Protein AF-A0A971XFQ6-F1 (afdb_monomer_lite)

Foldseek 3Di:
DDPVQCQAPPFDAQKKFWKAWPPPRDIKIKGWHDWDWDWDDDPPPDDTAIKIKTWIAIPVPGIWIKMKDDDRPDRPWIWIDIVHTDTPDDDPQWPDKDWDQWDDFPHDIAGGWIWTQGDPPFRKIFITHGNFYTQWIGGPVDSTIIGTPDIDGDD

pLDDT: mean 91.16, std 9.48, range [55.03, 98.56]

Structure (mmCIF, N/CA/C/O backbone):
data_AF-A0A971XFQ6-F1
#
_entry.id   AF-A0A971XFQ6-F1
#
loop_
_atom_site.grou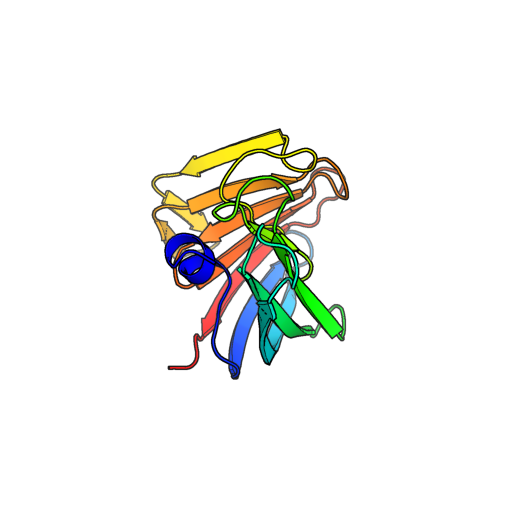p_PDB
_atom_site.id
_atom_site.type_symbol
_atom_site.label_atom_id
_atom_site.label_alt_id
_atom_site.label_comp_id
_atom_site.label_asym_id
_atom_site.label_entity_id
_atom_site.label_seq_id
_atom_site.pdbx_PDB_ins_code
_atom_site.Cartn_x
_atom_site.Cartn_y
_atom_site.Cartn_z
_atom_site.occupancy
_atom_site.B_iso_or_equiv
_atom_site.auth_seq_id
_atom_site.auth_comp_id
_atom_site.auth_asym_id
_atom_site.auth_atom_id
_atom_site.pdbx_PDB_model_num
ATOM 1 N N . MET A 1 1 ? 12.006 -5.969 -12.809 1.00 89.31 1 MET A N 1
ATOM 2 C CA . MET A 1 1 ? 11.646 -5.592 -11.429 1.00 89.31 1 MET A CA 1
ATOM 3 C C . MET A 1 1 ? 11.992 -6.728 -10.467 1.00 89.31 1 MET A C 1
ATOM 5 O O . MET A 1 1 ? 11.522 -7.846 -10.672 1.00 89.31 1 MET A O 1
ATOM 9 N N . PRO A 1 2 ? 12.851 -6.486 -9.456 1.00 90.25 2 PRO A N 1
ATOM 10 C CA . PRO A 1 2 ? 13.293 -7.514 -8.510 1.00 90.25 2 PRO A CA 1
ATOM 11 C C . PRO A 1 2 ? 12.141 -8.154 -7.728 1.00 90.25 2 PRO A C 1
ATOM 13 O O . PRO A 1 2 ? 11.150 -7.491 -7.420 1.00 90.25 2 PRO A O 1
ATOM 16 N N . LYS A 1 3 ? 12.299 -9.431 -7.349 1.00 92.06 3 LYS A N 1
ATOM 17 C CA . LYS A 1 3 ? 11.310 -10.151 -6.530 1.00 92.06 3 LYS A CA 1
ATOM 18 C C . LYS A 1 3 ? 11.051 -9.452 -5.195 1.00 92.06 3 LYS A C 1
ATOM 20 O O . LYS A 1 3 ? 9.902 -9.324 -4.804 1.00 92.06 3 LYS A O 1
ATOM 25 N N . GLU A 1 4 ? 12.101 -8.957 -4.543 1.00 92.00 4 GLU A N 1
ATOM 26 C CA . GLU A 1 4 ? 11.974 -8.240 -3.272 1.00 92.00 4 GLU A CA 1
ATOM 27 C C . GLU A 1 4 ? 11.022 -7.044 -3.377 1.00 92.00 4 GLU A C 1
ATOM 29 O O . GLU A 1 4 ? 10.197 -6.869 -2.495 1.00 92.00 4 GLU A O 1
ATOM 34 N N . PHE A 1 5 ? 11.061 -6.290 -4.481 1.00 93.75 5 PHE A N 1
ATOM 35 C CA . PHE A 1 5 ? 10.112 -5.205 -4.736 1.00 93.75 5 PHE A CA 1
ATOM 36 C C . PHE A 1 5 ? 8.687 -5.732 -4.948 1.00 93.75 5 PHE A C 1
ATOM 38 O O . PHE A 1 5 ? 7.737 -5.245 -4.336 1.00 93.75 5 PHE A O 1
ATOM 45 N N . LYS A 1 6 ? 8.540 -6.745 -5.816 1.00 94.88 6 LYS A N 1
ATOM 46 C CA . LYS A 1 6 ? 7.245 -7.364 -6.147 1.00 94.88 6 LYS A CA 1
ATOM 47 C C . LYS A 1 6 ? 6.543 -7.902 -4.907 1.00 94.88 6 LYS A C 1
ATOM 49 O O . LYS A 1 6 ? 5.345 -7.698 -4.765 1.00 94.88 6 LYS A O 1
ATOM 54 N N . ASP A 1 7 ? 7.292 -8.499 -3.985 1.00 96.38 7 ASP A N 1
ATOM 55 C CA . ASP A 1 7 ? 6.753 -9.072 -2.756 1.00 96.38 7 ASP A CA 1
ATOM 56 C C . ASP A 1 7 ? 6.028 -8.031 -1.866 1.00 96.38 7 ASP A C 1
ATOM 58 O O . ASP A 1 7 ? 5.29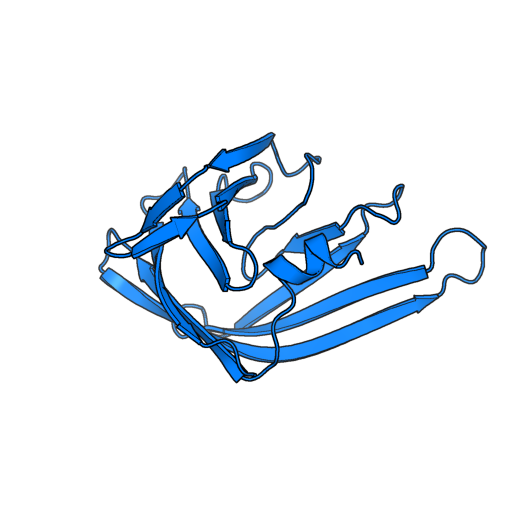1 -8.437 -0.971 1.00 96.38 7 ASP A O 1
ATOM 62 N N . TYR A 1 8 ? 6.193 -6.718 -2.086 1.00 97.00 8 TYR A N 1
ATOM 63 C CA . TYR A 1 8 ? 5.467 -5.665 -1.357 1.00 97.00 8 TYR A CA 1
ATOM 64 C C . TYR A 1 8 ? 4.290 -5.041 -2.115 1.00 97.00 8 TYR A C 1
ATOM 66 O O . TYR A 1 8 ? 3.406 -4.490 -1.464 1.00 97.00 8 TYR A O 1
ATOM 74 N N . VAL A 1 9 ? 4.269 -5.073 -3.452 1.00 96.56 9 VAL A N 1
ATOM 75 C CA . VAL A 1 9 ? 3.306 -4.280 -4.252 1.00 96.56 9 VAL A CA 1
ATOM 76 C C . VAL A 1 9 ? 2.583 -5.069 -5.343 1.00 96.56 9 VAL A C 1
ATOM 78 O O . VAL A 1 9 ? 1.535 -4.645 -5.830 1.00 96.56 9 VAL A O 1
ATOM 81 N N . ASP A 1 10 ? 3.126 -6.213 -5.753 1.00 96.44 10 ASP A N 1
ATOM 82 C CA . ASP A 1 10 ? 2.598 -7.013 -6.849 1.00 96.44 10 ASP A CA 1
ATOM 83 C C . ASP A 1 10 ? 1.673 -8.113 -6.319 1.00 96.44 10 ASP A C 1
ATOM 85 O O . ASP A 1 10 ? 2.114 -9.194 -5.930 1.00 96.44 10 ASP A O 1
ATOM 89 N N . PHE A 1 11 ? 0.375 -7.817 -6.309 1.00 96.56 11 PHE A N 1
ATOM 90 C CA . PHE A 1 11 ? -0.666 -8.712 -5.814 1.00 96.56 11 PHE A CA 1
ATOM 91 C C . PHE A 1 11 ? -1.558 -9.217 -6.951 1.00 96.56 11 PHE A C 1
ATOM 93 O O . PHE A 1 11 ? -1.781 -8.495 -7.928 1.00 96.56 11 PHE A O 1
ATOM 100 N N . PRO A 1 12 ? -2.101 -10.436 -6.836 1.00 97.12 12 PRO A N 1
ATOM 101 C CA . PRO A 1 12 ? -3.030 -10.999 -7.809 1.00 97.12 12 PRO A CA 1
ATOM 102 C C . PRO A 1 12 ? -4.391 -10.291 -7.785 1.00 97.12 12 PRO A C 1
ATOM 104 O O . PRO A 1 12 ? -4.883 -9.867 -6.735 1.00 97.12 12 PRO A O 1
ATOM 107 N N . VAL A 1 13 ? -5.019 -10.194 -8.962 1.00 98.19 13 VAL A N 1
ATOM 108 C CA . VAL A 1 13 ? -6.396 -9.692 -9.115 1.00 98.19 13 VAL A CA 1
ATOM 109 C C . VAL A 1 13 ? -7.340 -10.514 -8.244 1.00 98.19 13 VAL A C 1
ATOM 111 O O . VAL A 1 13 ? -7.180 -11.726 -8.146 1.00 98.19 13 VAL A O 1
ATOM 114 N N . GLY A 1 14 ? -8.311 -9.857 -7.612 1.00 98.31 14 GLY A N 1
ATOM 115 C CA . GLY A 1 14 ? -9.199 -10.460 -6.619 1.00 98.31 14 GLY A CA 1
ATOM 116 C C . GLY A 1 14 ? -8.768 -10.211 -5.172 1.00 98.31 14 GLY A C 1
ATOM 117 O O . GLY A 1 14 ? -9.576 -10.401 -4.267 1.00 98.31 14 GLY A O 1
ATOM 118 N N . SER A 1 15 ? -7.533 -9.749 -4.950 1.00 98.56 15 SER A N 1
ATOM 119 C CA . SER A 1 15 ? -7.066 -9.344 -3.619 1.00 98.56 15 SER A CA 1
ATOM 120 C C . SER A 1 15 ? -7.775 -8.073 -3.143 1.00 98.56 15 SER A C 1
ATOM 122 O O . SER A 1 15 ? -8.126 -7.205 -3.952 1.00 98.56 15 SER A O 1
ATOM 124 N N . TYR A 1 16 ? -7.964 -7.943 -1.831 1.00 98.44 16 TYR A N 1
ATOM 125 C CA . TYR A 1 16 ? -8.563 -6.757 -1.229 1.00 98.44 16 TYR A CA 1
ATOM 126 C C . TYR A 1 16 ? -7.969 -6.402 0.132 1.00 98.44 16 TYR A C 1
ATOM 128 O O . TYR A 1 16 ? -7.438 -7.250 0.849 1.00 98.44 16 TYR A O 1
ATOM 136 N N . TRP A 1 17 ? -8.146 -5.137 0.504 1.00 98.38 17 TRP A N 1
ATOM 137 C CA . TRP A 1 17 ? -7.763 -4.559 1.787 1.00 98.38 17 TRP A CA 1
ATOM 138 C C . TRP A 1 17 ? -8.909 -3.714 2.320 1.00 98.38 17 TRP A C 1
ATOM 140 O O . TRP A 1 17 ? -9.563 -3.003 1.563 1.00 98.38 17 TRP A O 1
ATOM 150 N N . ILE A 1 18 ? -9.153 -3.778 3.622 1.00 98.25 18 ILE A N 1
ATOM 151 C CA . ILE A 1 18 ? -10.137 -2.944 4.305 1.00 98.25 18 ILE A CA 1
ATOM 152 C C . ILE A 1 18 ? -9.385 -2.093 5.313 1.00 98.25 18 ILE A C 1
ATOM 154 O O . ILE A 1 18 ? -8.755 -2.625 6.228 1.00 98.25 18 ILE A O 1
ATOM 158 N N . TYR A 1 19 ? -9.483 -0.783 5.148 1.00 97.94 19 TYR A N 1
ATOM 159 C CA . TYR A 1 19 ? -8.914 0.220 6.031 1.00 97.94 19 TYR A CA 1
ATOM 160 C C . TYR A 1 19 ? -9.991 0.874 6.876 1.00 97.94 19 TYR A C 1
ATOM 162 O O . TYR A 1 19 ? -11.152 0.956 6.477 1.00 97.94 19 TYR A O 1
ATOM 170 N N . GLU A 1 20 ? -9.581 1.374 8.030 1.00 97.44 20 GLU A N 1
ATOM 171 C CA . GLU A 1 20 ? -10.374 2.260 8.870 1.00 97.44 20 GLU A CA 1
ATOM 172 C C . GLU A 1 20 ? -9.523 3.477 9.219 1.00 97.44 20 GLU A C 1
ATOM 174 O O . GLU A 1 20 ? -8.388 3.329 9.681 1.00 97.44 20 GLU A O 1
ATOM 179 N N . ASP A 1 21 ? -10.047 4.672 8.966 1.00 96.44 21 ASP A N 1
ATOM 180 C CA . ASP A 1 21 ? -9.436 5.896 9.460 1.00 96.44 21 ASP A CA 1
ATOM 181 C C . ASP A 1 21 ? -9.619 5.958 10.978 1.00 96.44 21 ASP A C 1
ATOM 183 O O . ASP A 1 21 ? -10.738 5.977 11.493 1.00 96.44 21 ASP A O 1
ATOM 187 N N . SER A 1 22 ? -8.505 5.981 11.700 1.00 94.25 22 SER A N 1
ATOM 188 C CA . SER A 1 22 ? -8.484 5.911 13.163 1.00 94.25 22 SER A CA 1
ATOM 189 C C . SER A 1 22 ? -9.136 7.112 13.855 1.00 94.25 22 SER A C 1
ATOM 191 O O . SER A 1 22 ? -9.475 7.014 15.034 1.00 94.25 22 SER A O 1
ATOM 193 N N . VAL A 1 23 ? -9.323 8.228 13.142 1.00 92.94 23 VAL A N 1
ATOM 194 C CA . VAL A 1 23 ? -9.930 9.448 13.688 1.00 92.94 23 VAL A CA 1
ATOM 195 C C . VAL A 1 23 ? -11.431 9.500 13.421 1.00 92.94 23 VAL A C 1
ATOM 197 O O . VAL A 1 23 ? -12.210 9.702 14.352 1.00 92.94 23 VAL A O 1
ATOM 200 N N . SER A 1 24 ? -11.857 9.317 12.171 1.00 94.38 24 SER A N 1
ATOM 201 C CA . SER A 1 24 ? -13.276 9.410 11.799 1.00 94.38 24 SER A CA 1
ATOM 202 C C . SER A 1 24 ? -14.051 8.096 11.940 1.00 94.38 24 SER A C 1
ATOM 204 O O . SER A 1 24 ? -15.282 8.111 11.980 1.00 94.38 24 SER A O 1
ATOM 206 N N . GLY A 1 25 ? -13.360 6.955 11.979 1.00 94.56 25 GLY A N 1
ATOM 207 C CA . GLY A 1 25 ? -13.964 5.624 11.902 1.00 94.56 25 GLY A CA 1
ATOM 208 C C . GLY A 1 25 ? -14.512 5.267 10.514 1.00 94.56 25 GLY A C 1
ATOM 209 O O . GLY A 1 25 ? -15.153 4.222 10.363 1.00 94.56 25 GLY A O 1
ATOM 210 N N . ILE A 1 26 ? -14.288 6.113 9.499 1.00 95.94 26 ILE A N 1
ATOM 211 C CA . ILE A 1 26 ? -14.662 5.822 8.111 1.00 95.94 26 ILE A CA 1
ATOM 212 C C . ILE A 1 26 ? -13.880 4.601 7.635 1.00 95.94 26 ILE A C 1
ATOM 214 O O . ILE A 1 26 ? -12.691 4.460 7.911 1.00 95.94 26 ILE A O 1
ATOM 218 N N . LYS A 1 27 ? -14.556 3.721 6.896 1.00 97.19 27 LYS A N 1
ATOM 219 C CA . LYS A 1 27 ? -13.946 2.531 6.305 1.00 97.19 27 LYS A CA 1
ATOM 220 C C . LYS A 1 27 ? -13.757 2.711 4.812 1.00 97.19 27 LYS A C 1
ATOM 222 O O . LYS A 1 27 ? -14.661 3.205 4.142 1.00 97.19 27 LYS A O 1
ATOM 227 N N . ASP A 1 28 ? -12.629 2.227 4.308 1.00 97.25 28 ASP A N 1
ATOM 228 C CA . ASP A 1 28 ? -12.388 2.111 2.876 1.00 97.25 28 ASP A CA 1
ATOM 229 C C . ASP A 1 28 ? -11.999 0.682 2.497 1.00 97.25 28 ASP A C 1
ATOM 231 O O . ASP A 1 28 ? -11.042 0.116 3.018 1.00 97.25 28 ASP A O 1
ATOM 235 N N . SER A 1 29 ? -12.756 0.089 1.583 1.00 97.50 29 SER A N 1
ATOM 236 C CA . SER A 1 29 ? -12.450 -1.188 0.953 1.00 97.50 29 SER A CA 1
ATOM 237 C C . SER A 1 29 ? -11.765 -0.942 -0.384 1.00 97.50 29 SER A C 1
ATOM 239 O O . SER A 1 29 ? -12.346 -0.340 -1.287 1.00 97.50 29 SER A O 1
ATOM 241 N N . ILE A 1 30 ? -10.547 -1.454 -0.513 1.00 98.00 30 ILE A N 1
ATOM 242 C CA . ILE A 1 30 ? -9.723 -1.400 -1.713 1.00 98.00 30 ILE A CA 1
ATOM 243 C C . ILE A 1 30 ? -9.719 -2.782 -2.358 1.00 98.00 30 ILE A C 1
ATOM 245 O O . ILE A 1 30 ? -9.205 -3.733 -1.775 1.00 98.00 30 ILE A O 1
ATOM 249 N N . TYR A 1 31 ? -10.264 -2.900 -3.565 1.00 98.12 31 TYR A N 1
ATOM 250 C CA . TYR A 1 31 ? -10.335 -4.151 -4.320 1.00 98.12 31 TYR A CA 1
ATOM 251 C C . TYR A 1 31 ? -9.522 -4.053 -5.609 1.00 98.12 31 TYR A C 1
ATOM 253 O O . TYR A 1 31 ? -9.789 -3.191 -6.447 1.00 98.12 31 TYR A O 1
ATOM 261 N N . LEU A 1 32 ? -8.549 -4.947 -5.789 1.00 98.25 32 LEU A N 1
ATOM 262 C CA . LEU A 1 32 ? -7.730 -5.017 -6.996 1.00 98.25 32 LEU A CA 1
ATOM 263 C C . LEU A 1 32 ? -8.469 -5.786 -8.096 1.00 98.25 32 LEU A C 1
ATOM 265 O O . LEU A 1 32 ? -8.554 -7.014 -8.051 1.00 98.25 32 LEU A O 1
ATOM 269 N N . TYR A 1 33 ? -8.952 -5.074 -9.115 1.00 97.69 33 TYR A N 1
ATOM 270 C CA . TYR A 1 33 ? -9.716 -5.671 -10.219 1.00 97.69 33 TYR A CA 1
ATOM 271 C C . TYR A 1 33 ? -8.937 -5.758 -11.535 1.00 97.69 33 TYR A C 1
ATOM 273 O O . TYR A 1 33 ? -9.337 -6.486 -12.441 1.00 97.69 33 TYR A O 1
ATOM 281 N N . GLY A 1 34 ? -7.838 -5.015 -11.671 1.00 97.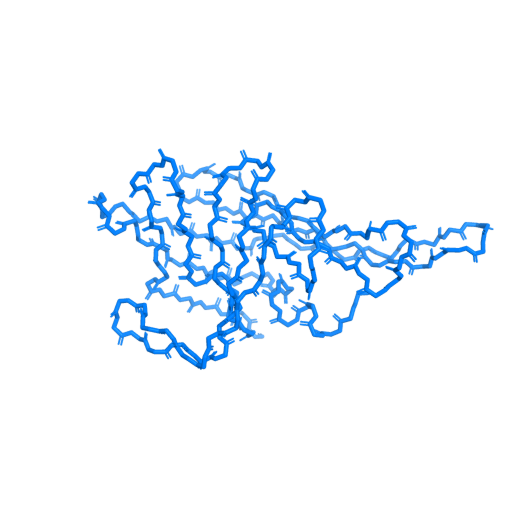75 34 GLY A N 1
ATOM 282 C CA . GLY A 1 34 ? -7.036 -5.004 -12.889 1.00 97.75 34 GLY A CA 1
ATOM 283 C C . GLY A 1 34 ? -5.552 -4.996 -12.577 1.00 97.75 34 GLY A C 1
ATOM 284 O O . GLY A 1 34 ? -5.101 -4.236 -11.728 1.00 97.75 34 GLY A O 1
ATOM 285 N N . ARG A 1 35 ? -4.788 -5.819 -13.291 1.00 97.00 35 ARG A N 1
ATOM 286 C CA . ARG A 1 35 ? -3.332 -5.899 -13.182 1.00 97.00 35 ARG A CA 1
ATOM 287 C C . ARG A 1 35 ? -2.744 -6.117 -14.566 1.00 97.00 35 ARG A C 1
ATOM 289 O O . ARG A 1 35 ? -3.149 -7.045 -15.259 1.00 97.00 35 ARG A O 1
ATOM 296 N N . ASN A 1 36 ? -1.768 -5.304 -14.935 1.00 97.12 36 ASN A N 1
ATOM 297 C CA . ASN A 1 36 ? -1.000 -5.452 -16.160 1.00 97.12 36 ASN A CA 1
ATOM 298 C C . ASN A 1 36 ? 0.496 -5.411 -15.829 1.00 97.12 36 ASN A C 1
ATOM 300 O O . ASN A 1 36 ? 0.941 -4.532 -15.095 1.00 97.12 36 ASN A O 1
ATOM 304 N N . LEU A 1 37 ? 1.264 -6.361 -16.358 1.00 94.31 37 LEU A N 1
ATOM 305 C CA . LEU A 1 37 ? 2.719 -6.387 -16.238 1.00 94.31 37 LEU A CA 1
ATOM 306 C C . LEU A 1 37 ? 3.296 -6.370 -17.651 1.00 94.31 37 LEU A C 1
ATOM 308 O O . LEU A 1 37 ? 3.203 -7.358 -18.374 1.00 94.31 37 LEU A O 1
ATOM 312 N N . THR A 1 38 ? 3.854 -5.233 -18.048 1.00 91.94 38 THR A N 1
ATOM 313 C CA . THR A 1 38 ? 4.424 -5.028 -19.384 1.00 91.94 38 THR A CA 1
ATOM 314 C C . THR A 1 38 ? 5.943 -5.023 -19.300 1.00 91.94 38 THR A C 1
ATOM 316 O O . THR A 1 38 ? 6.511 -4.403 -18.401 1.00 91.94 38 THR A O 1
ATOM 319 N N . ILE A 1 39 ? 6.606 -5.699 -20.235 1.00 88.75 39 ILE A N 1
ATOM 320 C CA . ILE A 1 39 ? 8.058 -5.620 -20.409 1.00 88.75 39 ILE A CA 1
ATOM 321 C C . ILE A 1 39 ? 8.315 -4.609 -21.522 1.00 88.75 39 ILE A C 1
ATOM 323 O O . ILE A 1 39 ? 7.805 -4.769 -22.627 1.00 88.75 39 ILE A O 1
ATOM 327 N N . TYR A 1 40 ? 9.073 -3.561 -21.217 1.00 83.44 40 TYR A N 1
ATOM 328 C CA . TYR A 1 40 ? 9.528 -2.596 -22.209 1.00 83.44 40 TYR A CA 1
ATOM 329 C C . TYR A 1 40 ? 10.928 -2.973 -22.668 1.00 83.44 40 TYR A C 1
ATOM 331 O O . TYR A 1 40 ? 11.836 -3.105 -21.845 1.00 83.44 40 TYR A O 1
ATOM 339 N N . GLU A 1 41 ? 11.078 -3.127 -23.979 1.00 78.81 41 GLU A N 1
ATOM 340 C CA . GLU A 1 41 ? 12.353 -3.348 -24.651 1.00 78.81 41 GLU A CA 1
ATOM 341 C C . GLU A 1 41 ? 12.797 -2.029 -25.291 1.00 78.81 41 GLU A C 1
ATOM 343 O O . GLU A 1 41 ? 12.032 -1.396 -26.021 1.00 78.81 41 GLU A O 1
ATOM 348 N N . CYS A 1 42 ? 14.016 -1.577 -24.994 1.00 69.94 42 CYS A N 1
ATOM 349 C CA . CYS A 1 42 ? 14.567 -0.362 -25.594 1.00 69.94 42 CYS A CA 1
ATOM 350 C C . CYS A 1 42 ? 15.507 -0.730 -26.751 1.00 69.94 42 CYS A C 1
ATOM 352 O O . CYS A 1 42 ? 16.494 -1.431 -26.539 1.00 69.94 42 CYS A O 1
ATOM 354 N N . GLU A 1 43 ? 15.258 -0.194 -27.951 1.00 61.47 43 GLU A N 1
ATOM 355 C CA . GLU A 1 43 ? 16.010 -0.515 -29.182 1.00 61.47 43 GLU A CA 1
ATOM 356 C C . GLU A 1 43 ? 17.506 -0.118 -29.152 1.00 61.47 43 GLU A C 1
ATOM 358 O O . GLU A 1 43 ? 18.275 -0.568 -29.995 1.00 61.47 43 GLU A O 1
ATOM 363 N N . HIS A 1 44 ? 17.954 0.689 -28.178 1.00 57.97 44 HIS A N 1
ATOM 364 C CA . HIS A 1 44 ? 19.320 1.238 -28.119 1.00 57.97 44 HIS A CA 1
ATOM 365 C C . HIS A 1 44 ? 20.060 0.961 -26.786 1.00 57.97 44 HIS A C 1
ATOM 367 O O . HIS A 1 44 ? 20.592 1.865 -26.146 1.00 57.97 44 HIS A O 1
ATOM 373 N N . ASN A 1 45 ? 20.161 -0.320 -26.410 1.00 55.03 45 ASN A N 1
ATOM 374 C CA . ASN A 1 45 ? 21.161 -0.896 -25.485 1.00 55.03 45 ASN A CA 1
ATOM 375 C C . ASN A 1 45 ? 21.134 -0.586 -23.971 1.00 55.03 45 ASN A C 1
ATOM 377 O O . ASN A 1 45 ? 22.014 -1.103 -23.286 1.00 55.03 45 ASN A O 1
ATOM 381 N N . TYR A 1 46 ? 20.170 0.139 -23.386 1.00 56.88 46 TYR A N 1
ATOM 382 C CA . TYR A 1 46 ? 20.304 0.499 -21.952 1.00 56.88 46 TYR A CA 1
ATOM 383 C C . TYR A 1 46 ? 19.069 0.402 -21.042 1.00 56.88 46 TYR A C 1
ATOM 385 O O . TYR A 1 46 ? 19.028 1.109 -20.043 1.00 56.88 46 TYR A O 1
ATOM 393 N N . CYS A 1 47 ? 18.111 -0.496 -21.306 1.00 66.00 47 CYS A N 1
ATOM 394 C CA . CYS A 1 47 ? 17.431 -1.313 -20.272 1.00 66.00 47 CYS A CA 1
ATOM 395 C C . CYS A 1 47 ? 16.180 -2.017 -20.819 1.00 66.00 47 CYS A C 1
ATOM 397 O O . CYS A 1 47 ? 15.333 -1.394 -21.454 1.00 66.00 47 CYS A O 1
ATOM 399 N N . ASN A 1 48 ? 16.023 -3.301 -20.484 1.00 74.62 48 ASN A N 1
ATOM 400 C CA . ASN A 1 48 ? 14.702 -3.922 -20.425 1.00 74.62 48 ASN A CA 1
ATOM 401 C C . ASN A 1 48 ? 14.157 -3.695 -19.015 1.00 74.62 48 ASN A C 1
ATOM 403 O O . ASN A 1 48 ? 14.855 -3.984 -18.037 1.00 74.62 48 ASN A O 1
ATOM 407 N N . TYR A 1 49 ? 12.934 -3.190 -18.886 1.00 82.44 49 TYR A N 1
ATOM 408 C CA . TYR A 1 49 ? 12.321 -2.990 -17.573 1.00 82.44 49 TYR A CA 1
ATOM 409 C C . TYR A 1 49 ? 10.871 -3.453 -17.538 1.00 82.44 49 TYR A C 1
ATOM 411 O O . TYR A 1 49 ? 10.163 -3.471 -18.542 1.00 82.44 49 TYR A O 1
ATOM 419 N N . GLU A 1 50 ? 10.440 -3.859 -16.347 1.00 89.25 50 GLU A N 1
ATOM 420 C CA . GLU A 1 50 ? 9.061 -4.277 -16.108 1.00 89.25 50 GLU A CA 1
ATOM 421 C C . GLU A 1 50 ? 8.256 -3.094 -15.577 1.00 89.25 50 GLU A C 1
ATOM 423 O O . GLU A 1 50 ? 8.644 -2.463 -14.594 1.00 89.25 50 GLU A O 1
ATOM 428 N N . LYS A 1 51 ? 7.104 -2.823 -16.178 1.00 91.56 51 LYS A N 1
ATOM 429 C CA . LYS A 1 51 ? 6.111 -1.894 -15.650 1.00 91.56 51 LYS A CA 1
ATOM 430 C C . LYS A 1 51 ? 4.929 -2.686 -15.108 1.00 91.56 51 LYS A C 1
ATOM 432 O O . LYS A 1 51 ? 4.266 -3.395 -15.861 1.00 91.56 51 LYS A O 1
ATOM 437 N N . LEU A 1 52 ? 4.668 -2.556 -13.814 1.00 95.50 52 LEU A N 1
ATOM 438 C CA . LEU A 1 52 ? 3.451 -3.020 -13.163 1.00 95.50 52 LEU A CA 1
ATOM 439 C C . LEU A 1 52 ? 2.433 -1.884 -13.170 1.00 95.50 52 LEU A C 1
ATOM 441 O O . LEU A 1 52 ? 2.744 -0.769 -12.767 1.00 95.50 52 LEU A O 1
ATOM 445 N N . GLU A 1 53 ? 1.210 -2.173 -13.583 1.00 97.25 53 GLU A N 1
ATOM 446 C CA . GLU A 1 53 ? 0.064 -1.280 -13.468 1.00 97.25 53 GLU A CA 1
ATOM 447 C C . GLU A 1 53 ? -1.074 -2.035 -12.794 1.00 97.25 53 GLU A C 1
ATOM 449 O O . GLU A 1 53 ? -1.357 -3.187 -13.126 1.00 97.25 53 GLU A O 1
ATOM 454 N N . GLN A 1 54 ? -1.733 -1.390 -11.842 1.00 97.69 54 GLN A N 1
ATOM 455 C CA . GLN A 1 54 ? -2.824 -1.966 -11.074 1.00 97.69 54 GLN A CA 1
ATOM 456 C C . GLN A 1 54 ? -3.974 -0.967 -10.973 1.00 97.69 54 GLN A C 1
ATOM 458 O O . GLN A 1 54 ? -3.762 0.226 -10.750 1.00 97.69 54 GLN A O 1
ATOM 463 N N . ASN A 1 55 ? -5.194 -1.466 -11.134 1.00 97.88 55 ASN A N 1
ATOM 464 C CA . ASN A 1 55 ? -6.422 -0.693 -11.022 1.00 97.88 55 ASN A CA 1
ATOM 465 C C . ASN A 1 55 ? -7.255 -1.241 -9.868 1.00 97.88 55 ASN A C 1
ATOM 467 O O . ASN A 1 55 ? -7.539 -2.441 -9.803 1.00 97.88 55 ASN A O 1
ATOM 471 N N . PHE A 1 56 ? -7.654 -0.341 -8.982 1.00 97.94 56 PHE A N 1
ATOM 472 C CA . PHE A 1 56 ? -8.371 -0.657 -7.764 1.00 97.94 56 PHE A CA 1
ATOM 473 C C . PHE A 1 56 ? -9.702 0.079 -7.721 1.00 97.94 56 PHE A C 1
ATOM 475 O O . PHE A 1 56 ? -9.818 1.236 -8.137 1.00 97.94 56 PHE A O 1
ATOM 482 N N . TYR A 1 57 ? -10.709 -0.599 -7.192 1.00 97.50 57 TYR A N 1
ATOM 483 C CA . TYR A 1 57 ? -11.921 0.041 -6.716 1.00 97.50 57 TYR A CA 1
ATOM 484 C C . TYR A 1 57 ? -11.699 0.444 -5.259 1.00 97.50 57 TYR A C 1
ATOM 486 O O . TYR A 1 57 ? -11.178 -0.356 -4.486 1.00 97.50 57 TYR A O 1
ATOM 494 N N . SER A 1 58 ? -12.079 1.667 -4.904 1.00 96.56 58 SER A N 1
ATOM 495 C CA . SER A 1 58 ? -12.079 2.185 -3.536 1.00 96.56 58 SER A CA 1
ATOM 496 C C . SER A 1 58 ? -13.502 2.593 -3.194 1.00 96.56 58 SER A C 1
ATOM 498 O O . SER A 1 58 ? -14.127 3.341 -3.944 1.00 96.56 58 SER A O 1
ATOM 500 N N . SER A 1 59 ? -14.027 2.124 -2.068 1.00 96.88 59 SER A N 1
ATOM 501 C CA . SER A 1 59 ? -15.345 2.560 -1.595 1.00 96.88 59 SER A CA 1
ATOM 502 C C . SER A 1 59 ? -15.375 4.032 -1.164 1.00 96.88 59 SER A C 1
ATOM 504 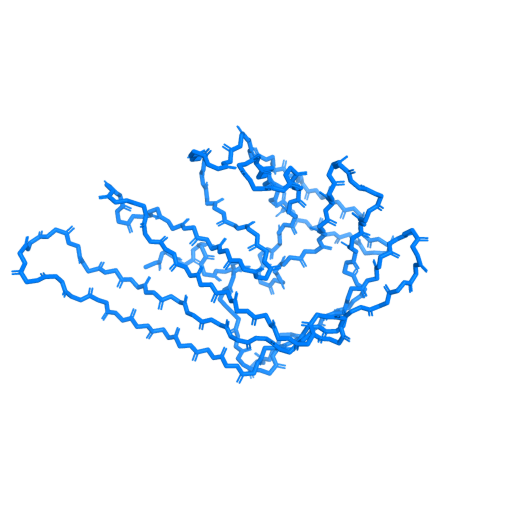O O . SER A 1 59 ? -16.446 4.631 -1.142 1.00 96.88 59 SER A O 1
ATOM 506 N N . TYR A 1 60 ? -14.215 4.614 -0.845 1.00 93.31 60 TYR A N 1
ATOM 507 C CA . TYR A 1 60 ? -14.073 6.006 -0.419 1.00 93.31 60 TYR A CA 1
ATOM 508 C C . TYR A 1 60 ? -13.712 6.952 -1.579 1.00 93.31 60 TYR A C 1
ATOM 510 O O . TYR A 1 60 ? -14.297 8.023 -1.707 1.00 93.31 60 TYR A O 1
ATOM 518 N N . ASN A 1 61 ? -12.803 6.543 -2.472 1.00 87.44 61 ASN A N 1
ATOM 519 C CA . ASN A 1 61 ? -12.268 7.356 -3.577 1.00 87.44 61 ASN A CA 1
ATOM 520 C C . ASN A 1 61 ? -12.748 6.915 -4.979 1.00 87.44 61 ASN A C 1
ATOM 522 O O . ASN A 1 61 ? -12.257 7.417 -5.990 1.00 87.44 61 ASN A O 1
ATOM 526 N N . ASN A 1 62 ? -13.697 5.976 -5.065 1.00 82.81 62 ASN A N 1
ATOM 527 C CA . ASN A 1 62 ? -14.190 5.304 -6.277 1.00 82.81 62 ASN A CA 1
ATOM 528 C C . ASN A 1 62 ? -13.135 4.487 -7.039 1.00 82.81 62 ASN A C 1
ATOM 530 O O . ASN A 1 62 ? -13.212 3.257 -7.083 1.00 82.81 62 ASN A O 1
ATOM 534 N N . HIS A 1 63 ? -12.169 5.135 -7.690 1.00 87.19 63 HIS A N 1
ATOM 535 C CA . HIS A 1 63 ? -11.185 4.482 -8.558 1.00 87.19 63 HIS A CA 1
ATOM 536 C C . HIS A 1 63 ? -9.775 4.965 -8.237 1.00 87.19 63 HIS A C 1
ATOM 538 O O . HIS A 1 63 ? -9.496 6.161 -8.261 1.00 87.19 63 HIS A O 1
ATOM 544 N N . LEU A 1 64 ? -8.873 4.017 -7.991 1.00 93.12 64 LEU A N 1
ATOM 545 C CA . LEU A 1 64 ? -7.454 4.278 -7.780 1.00 93.12 64 LEU A CA 1
ATOM 546 C C . LEU A 1 64 ? -6.648 3.516 -8.829 1.00 93.12 64 LEU A C 1
ATOM 548 O O . LEU A 1 64 ? -6.940 2.364 -9.148 1.00 93.12 64 LEU A O 1
ATOM 552 N N . ARG A 1 65 ? -5.599 4.149 -9.346 1.00 94.44 65 ARG A N 1
ATOM 553 C CA . ARG A 1 65 ? -4.616 3.504 -10.214 1.00 94.44 65 ARG A CA 1
ATOM 554 C C . ARG A 1 65 ? -3.261 3.603 -9.553 1.00 94.44 65 ARG A C 1
ATOM 556 O O . ARG A 1 65 ? -2.883 4.677 -9.094 1.00 94.44 65 ARG A O 1
ATOM 563 N N . ALA A 1 66 ? -2.533 2.499 -9.549 1.00 95.31 66 ALA A N 1
ATOM 564 C CA . ALA A 1 66 ? -1.154 2.466 -9.119 1.00 95.31 66 ALA A CA 1
ATOM 565 C C . ALA A 1 66 ? -0.259 1.902 -10.210 1.00 95.31 66 ALA A C 1
ATOM 567 O O . ALA A 1 66 ? -0.697 1.119 -11.055 1.00 95.31 66 ALA A O 1
ATOM 568 N N . GLN A 1 67 ? 0.999 2.315 -10.207 1.00 95.56 67 GLN A N 1
ATOM 569 C CA . GLN A 1 67 ? 1.964 1.823 -11.176 1.00 95.56 67 GLN A CA 1
ATOM 570 C C . GLN A 1 67 ? 3.387 1.871 -10.638 1.00 95.56 67 GLN A C 1
ATOM 572 O O . GLN A 1 67 ? 3.716 2.702 -9.787 1.00 95.56 67 GLN A O 1
ATOM 577 N N . SER A 1 68 ? 4.227 0.987 -11.170 1.00 93.56 68 SER A N 1
ATOM 578 C CA . SER A 1 68 ? 5.661 1.013 -10.947 1.00 93.56 68 SER A CA 1
ATOM 579 C C . SER A 1 68 ? 6.382 1.839 -12.007 1.00 93.56 68 SER A C 1
ATOM 581 O O . SER A 1 68 ? 5.980 1.898 -13.170 1.00 93.56 68 SER A O 1
ATOM 583 N N . TRP A 1 69 ? 7.507 2.414 -11.608 1.00 86.75 69 TRP A N 1
ATOM 584 C CA . TRP A 1 69 ? 8.398 3.193 -12.451 1.00 86.75 69 TRP A CA 1
ATOM 585 C C . TRP A 1 69 ? 9.838 2.787 -12.188 1.00 86.75 69 TRP A C 1
ATOM 587 O O . TRP A 1 69 ? 10.208 2.541 -11.038 1.00 86.75 69 TRP A O 1
ATOM 597 N N . LEU A 1 70 ? 10.642 2.758 -13.245 1.00 84.62 70 LEU A N 1
ATOM 598 C CA . LEU A 1 70 ? 12.091 2.671 -13.134 1.00 84.62 70 LEU A CA 1
ATOM 599 C C . LEU A 1 70 ? 12.660 4.086 -12.982 1.00 84.62 70 LEU A C 1
ATOM 601 O O . LEU A 1 70 ? 12.290 4.975 -13.748 1.00 84.62 70 LEU A O 1
ATOM 605 N N . ILE A 1 71 ? 13.559 4.304 -12.021 1.00 75.12 71 ILE A N 1
ATOM 606 C CA . ILE A 1 71 ? 14.307 5.567 -11.926 1.00 75.12 71 ILE A CA 1
ATOM 607 C C . ILE A 1 71 ? 15.596 5.433 -12.751 1.00 75.12 71 ILE A C 1
ATOM 609 O O . ILE A 1 71 ? 16.348 4.475 -12.583 1.00 75.12 71 ILE A O 1
ATOM 613 N N . SER A 1 72 ? 15.812 6.393 -13.654 1.00 61.12 72 SER A N 1
ATOM 614 C CA . SER A 1 72 ? 16.454 6.251 -14.975 1.00 61.12 72 SER A CA 1
ATOM 615 C C . SER A 1 72 ? 17.937 5.866 -15.059 1.00 61.12 72 SER A C 1
ATOM 617 O O . SER A 1 72 ? 18.455 5.831 -16.165 1.00 61.12 72 SER A O 1
ATOM 619 N N . ASP A 1 73 ? 18.603 5.492 -13.969 1.00 63.66 73 ASP A N 1
ATOM 620 C CA . ASP A 1 73 ? 20.040 5.162 -13.990 1.00 63.66 73 ASP A CA 1
ATOM 621 C C . ASP A 1 73 ? 20.370 3.818 -13.316 1.00 63.66 73 ASP A C 1
ATOM 623 O O . ASP A 1 73 ? 21.534 3.435 -13.206 1.00 63.66 73 ASP A O 1
ATOM 627 N N . ASP A 1 74 ? 19.356 3.078 -12.849 1.00 72.94 74 ASP A N 1
ATOM 628 C CA . ASP A 1 74 ? 19.557 1.803 -12.162 1.00 72.94 74 ASP A CA 1
ATOM 629 C C . ASP A 1 74 ? 18.408 0.825 -12.414 1.00 72.94 74 ASP A C 1
ATOM 631 O O . ASP A 1 74 ? 17.294 0.987 -11.918 1.00 72.94 74 ASP A O 1
ATOM 635 N N . THR A 1 75 ? 18.716 -0.250 -13.139 1.00 69.75 75 THR A N 1
ATOM 636 C CA . THR A 1 75 ? 17.766 -1.315 -13.501 1.00 69.75 75 THR A CA 1
ATOM 637 C C . THR A 1 75 ? 17.213 -2.102 -12.306 1.00 69.75 75 THR A C 1
ATOM 639 O O . THR A 1 75 ? 16.237 -2.840 -12.465 1.00 69.75 75 THR A O 1
ATOM 642 N N . SER A 1 76 ? 17.793 -1.944 -11.113 1.00 73.38 76 SER A N 1
ATOM 643 C CA . SER A 1 76 ? 17.302 -2.521 -9.859 1.00 73.38 76 SER A CA 1
ATOM 644 C C . SER A 1 76 ? 16.363 -1.589 -9.089 1.00 73.38 76 SER A C 1
ATOM 646 O O . SER A 1 76 ? 15.676 -2.046 -8.173 1.00 73.38 76 SER A O 1
ATOM 648 N N . PHE A 1 77 ? 16.277 -0.305 -9.463 1.00 85.50 77 PHE A N 1
ATOM 649 C CA . PHE A 1 77 ? 15.547 0.685 -8.684 1.00 85.50 77 PHE A CA 1
ATOM 650 C C . PHE A 1 77 ? 14.157 0.989 -9.225 1.00 85.50 77 PHE A C 1
ATOM 652 O O . PHE A 1 77 ? 13.978 1.740 -10.185 1.00 85.50 77 PHE A O 1
ATOM 659 N N . TYR A 1 78 ? 13.168 0.453 -8.516 1.00 90.31 78 TYR A N 1
ATOM 660 C CA . TYR A 1 78 ? 11.761 0.688 -8.787 1.00 90.31 78 TYR A CA 1
ATOM 661 C C . TYR A 1 78 ? 11.124 1.549 -7.702 1.00 90.31 78 TYR A C 1
ATOM 663 O O . TYR A 1 78 ? 11.496 1.507 -6.525 1.00 90.31 78 TYR A O 1
ATOM 671 N N . VAL A 1 79 ? 10.126 2.311 -8.127 1.00 92.62 79 VAL A N 1
ATOM 672 C CA . VAL A 1 79 ? 9.193 3.042 -7.273 1.00 92.62 79 VAL A CA 1
ATOM 673 C C . VAL A 1 79 ? 7.784 2.641 -7.663 1.00 92.62 79 VAL A C 1
ATOM 675 O O . VAL A 1 79 ? 7.521 2.398 -8.833 1.00 92.62 79 VAL A O 1
ATOM 678 N N . TYR A 1 80 ? 6.881 2.575 -6.697 1.00 94.62 80 TYR A N 1
ATOM 679 C CA . TYR A 1 80 ? 5.458 2.333 -6.884 1.00 94.62 80 TYR A CA 1
ATOM 680 C C . TYR A 1 80 ? 4.681 3.506 -6.294 1.00 94.62 80 TYR A C 1
ATOM 682 O O . TYR A 1 80 ? 4.994 3.955 -5.190 1.00 94.62 80 TYR A O 1
ATOM 690 N N . SER A 1 81 ? 3.694 4.017 -7.025 1.00 93.69 81 SER A N 1
ATOM 691 C CA . SER A 1 81 ? 2.849 5.127 -6.578 1.00 93.69 81 SER A CA 1
ATOM 692 C C . SER A 1 81 ? 1.400 4.963 -7.032 1.00 93.69 81 SER A C 1
ATOM 694 O O . SER A 1 81 ? 1.140 4.301 -8.037 1.00 93.69 81 SER A O 1
ATOM 696 N N . GLY A 1 82 ? 0.459 5.576 -6.304 1.00 90.56 82 GLY A N 1
ATOM 697 C CA . GLY A 1 82 ? -0.973 5.603 -6.624 1.00 90.56 82 GLY A CA 1
ATOM 698 C C . GLY A 1 82 ? -1.844 5.186 -5.441 1.00 90.56 82 GLY A C 1
ATOM 699 O O . GLY A 1 82 ? -2.355 6.036 -4.723 1.00 90.56 82 GLY A O 1
ATOM 700 N N . TYR A 1 83 ? -1.971 3.877 -5.210 1.00 89.19 83 TYR A N 1
ATOM 701 C CA . TYR A 1 83 ? -2.651 3.307 -4.034 1.00 89.19 83 TYR A CA 1
ATOM 702 C C . TYR A 1 83 ? -1.894 3.595 -2.722 1.00 89.19 83 TYR A C 1
ATOM 704 O O . TYR A 1 83 ? -2.486 3.868 -1.682 1.00 89.19 83 TYR A O 1
ATOM 712 N N . GLY A 1 84 ? -0.569 3.613 -2.802 1.00 92.94 84 GLY A N 1
ATOM 713 C CA . GLY A 1 84 ? 0.342 4.104 -1.778 1.00 92.94 84 GLY A CA 1
ATOM 714 C C . GLY A 1 84 ? 1.687 4.401 -2.424 1.00 92.94 84 GLY A C 1
ATOM 715 O O . GLY A 1 84 ? 1.812 4.275 -3.644 1.00 92.94 84 GLY A O 1
ATOM 716 N N . TYR A 1 85 ? 2.692 4.773 -1.636 1.00 94.38 85 TYR A N 1
ATOM 717 C CA . TYR A 1 85 ? 4.044 4.987 -2.147 1.00 94.38 85 TYR A CA 1
ATOM 718 C C . TYR A 1 85 ? 5.021 3.953 -1.584 1.00 94.38 85 TYR A C 1
ATOM 720 O O . TYR A 1 85 ? 5.146 3.820 -0.366 1.00 94.38 85 TYR A O 1
ATOM 728 N N . TYR A 1 86 ? 5.725 3.237 -2.464 1.00 94.88 86 TYR A N 1
ATOM 729 C CA . TYR A 1 86 ? 6.761 2.273 -2.090 1.00 94.88 86 TYR A CA 1
ATOM 730 C C . TYR A 1 86 ? 8.033 2.462 -2.921 1.00 94.88 86 TYR A C 1
ATOM 732 O O . TYR A 1 86 ? 7.986 2.662 -4.133 1.00 94.88 86 TYR A O 1
ATOM 740 N N . ALA A 1 87 ? 9.185 2.390 -2.265 1.00 92.56 87 ALA A N 1
ATOM 741 C CA . ALA A 1 87 ? 10.506 2.470 -2.867 1.00 92.56 87 ALA A CA 1
ATOM 742 C C . ALA A 1 87 ? 11.493 1.704 -1.981 1.00 92.56 87 ALA A C 1
ATOM 744 O O . ALA A 1 87 ? 11.446 1.820 -0.759 1.00 92.56 87 ALA A O 1
ATOM 745 N N . MET A 1 88 ? 12.418 0.960 -2.588 1.00 88.19 88 MET A N 1
ATOM 746 C CA . MET A 1 88 ? 13.413 0.172 -1.838 1.00 88.19 88 MET A CA 1
ATOM 747 C C . MET A 1 88 ? 14.582 1.004 -1.294 1.00 88.19 88 MET A C 1
ATOM 749 O O . MET A 1 88 ? 15.359 0.523 -0.476 1.00 88.19 88 MET A O 1
ATOM 753 N N . ARG A 1 89 ? 14.742 2.246 -1.760 1.00 87.38 89 ARG A N 1
ATOM 754 C CA . ARG A 1 89 ? 15.799 3.167 -1.325 1.00 87.38 89 ARG A CA 1
ATOM 755 C C . ARG A 1 89 ? 15.349 4.618 -1.448 1.00 87.38 89 ARG A C 1
ATOM 757 O O . ARG A 1 89 ? 14.379 4.922 -2.146 1.00 87.38 89 ARG A O 1
ATOM 764 N N . LYS A 1 90 ? 16.091 5.508 -0.788 1.00 87.94 90 LYS A N 1
ATOM 765 C CA . LYS A 1 90 ? 15.881 6.958 -0.833 1.00 87.94 90 LYS A CA 1
ATOM 766 C C . LYS A 1 90 ? 15.935 7.484 -2.278 1.00 87.94 90 LYS A C 1
ATOM 768 O O . LYS A 1 90 ? 16.781 7.061 -3.062 1.00 87.94 90 LYS A O 1
ATOM 773 N N . ASN A 1 91 ? 15.048 8.416 -2.615 1.00 86.94 91 ASN A N 1
ATOM 774 C CA . ASN A 1 91 ? 15.045 9.176 -3.871 1.00 86.94 91 ASN A CA 1
ATOM 775 C C . ASN A 1 91 ? 14.558 10.608 -3.617 1.00 86.94 91 ASN A C 1
ATOM 777 O O . ASN A 1 91 ? 14.328 10.979 -2.473 1.00 86.94 91 ASN A O 1
ATOM 781 N N . CYS A 1 92 ? 14.387 11.406 -4.672 1.00 85.75 92 CYS A N 1
ATOM 782 C CA . CYS A 1 92 ? 13.922 12.790 -4.569 1.00 85.75 92 CYS A CA 1
ATOM 783 C C . CYS A 1 92 ? 12.575 12.958 -3.843 1.00 85.75 92 CYS A C 1
ATOM 785 O O . CYS A 1 92 ? 12.343 14.016 -3.269 1.00 85.75 92 CYS A O 1
ATOM 787 N N . ASN A 1 93 ? 11.719 11.931 -3.824 1.00 87.00 93 ASN A N 1
ATOM 788 C CA . ASN A 1 93 ? 10.425 11.978 -3.142 1.00 87.00 93 ASN A CA 1
ATOM 789 C C . ASN A 1 93 ? 10.454 11.364 -1.737 1.00 87.00 93 ASN A C 1
ATOM 791 O O . ASN A 1 93 ? 9.514 11.569 -0.974 1.00 87.00 93 ASN A O 1
ATOM 795 N N . VAL A 1 94 ? 11.492 10.596 -1.394 1.00 88.88 94 VAL A N 1
ATOM 796 C CA . VAL A 1 94 ? 11.608 9.881 -0.115 1.00 88.88 94 VAL A CA 1
ATOM 797 C C . VAL A 1 94 ? 12.672 10.547 0.730 1.00 88.88 94 VAL A C 1
ATOM 799 O O . VAL A 1 94 ? 13.842 10.564 0.354 1.00 88.88 94 VAL A O 1
ATOM 802 N N . GLU A 1 95 ? 12.306 11.050 1.901 1.00 87.25 95 GLU A N 1
ATOM 803 C CA . GLU A 1 95 ? 13.293 11.668 2.784 1.00 87.25 95 GLU A CA 1
ATOM 804 C C . GLU A 1 95 ? 14.047 10.614 3.605 1.00 87.25 95 GLU A C 1
ATOM 806 O O . GLU A 1 95 ? 15.275 10.686 3.728 1.00 87.25 95 GLU A O 1
ATOM 811 N N . TYR A 1 96 ? 13.343 9.596 4.102 1.00 88.69 96 TYR A N 1
ATOM 812 C CA . TYR A 1 96 ? 13.938 8.460 4.800 1.00 88.69 96 TYR A CA 1
ATOM 813 C C . TYR A 1 96 ? 13.061 7.204 4.734 1.00 88.69 96 TYR A C 1
ATOM 815 O O . TYR A 1 96 ? 11.867 7.252 4.428 1.00 88.69 96 TYR A O 1
ATOM 823 N N . ILE A 1 97 ? 13.700 6.071 5.026 1.00 92.75 97 ILE A N 1
ATOM 824 C CA . ILE A 1 97 ? 13.092 4.746 5.140 1.00 92.75 97 ILE A CA 1
ATOM 825 C C . ILE A 1 97 ? 13.491 4.189 6.506 1.00 92.75 97 ILE A C 1
ATOM 827 O O . ILE A 1 97 ? 14.671 4.222 6.857 1.00 92.75 97 ILE A O 1
ATOM 831 N N . ILE A 1 98 ? 12.518 3.701 7.269 1.00 95.44 98 ILE A N 1
ATOM 832 C CA . ILE A 1 98 ? 12.719 3.119 8.599 1.00 95.44 98 ILE A CA 1
ATOM 833 C C . ILE A 1 98 ? 12.245 1.670 8.566 1.00 95.44 98 ILE A C 1
ATOM 835 O O . ILE A 1 98 ? 11.139 1.388 8.109 1.00 95.44 98 ILE A O 1
ATOM 839 N N . ASN A 1 99 ? 13.068 0.768 9.096 1.00 96.12 99 ASN A N 1
ATOM 840 C CA . ASN A 1 99 ? 12.711 -0.634 9.279 1.00 96.12 99 ASN A CA 1
ATOM 841 C C . ASN A 1 99 ? 12.359 -0.877 10.742 1.00 96.12 99 ASN A C 1
ATOM 843 O O . ASN A 1 99 ? 13.172 -0.614 11.628 1.00 96.12 99 ASN A O 1
ATOM 847 N N . TYR A 1 100 ? 11.158 -1.386 10.983 1.00 97.50 100 TYR A N 1
ATOM 848 C CA . TYR A 1 100 ? 10.706 -1.787 12.307 1.00 97.50 100 TYR A CA 1
ATOM 849 C C . TYR A 1 100 ? 10.673 -3.309 12.406 1.00 97.50 100 TYR A C 1
ATOM 851 O O . TYR A 1 100 ? 10.095 -3.973 11.542 1.00 97.50 100 TYR A O 1
ATOM 859 N N . ASP A 1 101 ? 11.200 -3.857 13.502 1.00 97.69 101 ASP A N 1
ATOM 860 C CA . ASP A 1 101 ? 11.092 -5.293 13.792 1.00 97.69 101 ASP A CA 1
ATOM 861 C C . ASP A 1 101 ? 9.626 -5.726 13.866 1.00 97.69 101 ASP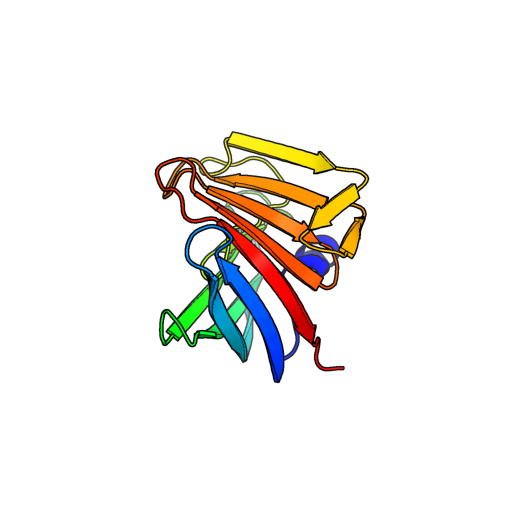 A C 1
ATOM 863 O O . ASP A 1 101 ? 9.233 -6.760 13.318 1.00 97.69 101 ASP A O 1
ATOM 867 N N . SER A 1 102 ? 8.795 -4.909 14.519 1.00 97.06 102 SER A N 1
ATOM 868 C CA . SER A 1 102 ? 7.348 -5.076 14.515 1.00 97.06 102 SER A CA 1
ATOM 869 C C . SER A 1 102 ? 6.601 -3.785 14.841 1.00 97.06 102 SER A C 1
ATOM 871 O O . SER A 1 102 ? 7.123 -2.910 15.531 1.00 97.06 102 SER A O 1
ATOM 873 N N . ILE A 1 103 ? 5.364 -3.683 14.359 1.00 97.75 103 ILE A N 1
ATOM 874 C CA . ILE A 1 103 ? 4.411 -2.621 14.697 1.00 97.75 103 ILE A CA 1
ATOM 875 C C . ILE A 1 103 ? 3.059 -3.265 14.986 1.00 97.75 103 ILE A C 1
ATOM 877 O O . ILE A 1 103 ? 2.632 -4.174 14.271 1.00 97.75 103 ILE A O 1
ATOM 881 N N . LYS A 1 104 ? 2.370 -2.774 16.018 1.00 96.94 104 LYS A N 1
ATOM 882 C CA . LYS A 1 104 ? 0.976 -3.129 16.271 1.00 96.94 104 LYS A CA 1
ATOM 883 C C . LYS A 1 104 ? 0.058 -2.193 15.488 1.00 96.94 104 LYS A C 1
ATOM 885 O O . LYS A 1 104 ? 0.122 -0.981 15.686 1.00 96.94 104 LYS A O 1
ATOM 890 N N . ILE A 1 105 ? -0.799 -2.749 14.638 1.00 96.44 105 ILE A N 1
ATOM 891 C CA . ILE A 1 105 ? -1.879 -2.028 13.959 1.00 96.44 105 ILE A CA 1
ATOM 892 C C . ILE A 1 105 ? -3.194 -2.597 14.476 1.00 96.44 105 ILE A C 1
ATOM 894 O O . ILE A 1 105 ? -3.478 -3.779 14.294 1.00 96.44 105 ILE A O 1
ATOM 898 N N . ILE A 1 106 ? -3.976 -1.753 15.153 1.00 92.31 106 ILE A N 1
ATOM 899 C CA . ILE A 1 106 ? -5.226 -2.147 15.816 1.00 92.31 106 ILE A CA 1
ATOM 900 C C . ILE A 1 106 ? -4.942 -3.281 16.822 1.00 92.31 106 ILE A C 1
ATOM 902 O O . ILE A 1 106 ? -4.309 -3.037 17.854 1.00 92.31 106 ILE A O 1
ATOM 906 N N . ASP A 1 107 ? -5.324 -4.518 16.503 1.00 91.31 107 ASP A N 1
ATOM 907 C CA . ASP A 1 107 ? -5.178 -5.689 17.370 1.00 91.31 107 ASP A CA 1
ATOM 908 C C . ASP A 1 107 ? -4.158 -6.715 16.857 1.00 91.31 107 ASP A C 1
ATOM 910 O O . ASP A 1 107 ? -3.899 -7.712 17.531 1.00 91.31 107 ASP A O 1
ATOM 914 N N . GLU A 1 108 ? -3.502 -6.446 15.727 1.00 96.00 108 GLU A N 1
ATOM 915 C CA . GLU A 1 108 ? -2.550 -7.362 15.098 1.00 96.00 108 GLU A CA 1
ATOM 916 C C . GLU A 1 108 ? -1.118 -6.819 15.110 1.00 96.00 108 GLU A C 1
ATOM 918 O O . GLU A 1 108 ? -0.865 -5.625 14.933 1.00 96.00 108 GLU A O 1
ATOM 923 N N . TRP A 1 109 ? -0.157 -7.722 15.314 1.00 97.75 109 TRP A N 1
ATOM 924 C CA . TRP A 1 109 ? 1.268 -7.420 15.214 1.00 97.75 109 TRP A CA 1
ATOM 925 C C . TRP A 1 109 ? 1.800 -7.804 13.841 1.00 97.75 109 TRP A C 1
ATOM 927 O O . TRP A 1 109 ? 1.805 -8.977 13.465 1.00 97.75 109 TRP A O 1
ATOM 937 N N . TYR A 1 110 ? 2.339 -6.816 13.141 1.00 98.06 110 TYR A N 1
ATOM 938 C CA . TYR A 1 110 ? 3.010 -6.985 11.864 1.00 98.06 110 TYR A CA 1
ATOM 939 C C . TYR A 1 110 ? 4.519 -6.960 12.080 1.00 98.06 110 TYR A C 1
ATOM 941 O O . TYR A 1 110 ? 5.021 -6.107 12.808 1.00 98.06 110 TYR A O 1
ATOM 949 N N . LYS A 1 111 ? 5.245 -7.900 11.468 1.00 97.88 111 LYS A N 1
ATOM 950 C CA . LYS A 1 111 ? 6.709 -8.016 11.576 1.00 97.88 111 LYS A CA 1
ATOM 951 C C . LYS A 1 111 ? 7.400 -7.454 10.336 1.00 97.88 111 LYS A C 1
ATOM 953 O O . LYS A 1 111 ? 6.823 -7.508 9.253 1.00 97.88 111 LYS A O 1
ATOM 958 N N . ASN A 1 112 ? 8.650 -7.012 10.489 1.00 96.88 112 ASN A N 1
ATOM 959 C CA . ASN A 1 112 ? 9.509 -6.507 9.409 1.00 96.88 112 ASN A CA 1
ATOM 960 C C . ASN A 1 112 ? 8.820 -5.408 8.582 1.00 96.88 112 ASN A C 1
ATOM 962 O O . ASN A 1 112 ? 8.647 -5.537 7.369 1.00 96.88 112 ASN A O 1
ATOM 966 N N . VAL A 1 113 ? 8.368 -4.350 9.256 1.00 97.88 113 VAL A N 1
ATOM 967 C CA . VAL A 1 113 ? 7.584 -3.281 8.628 1.00 97.88 113 VAL A CA 1
ATOM 968 C C . VAL A 1 113 ? 8.515 -2.237 8.021 1.00 97.88 113 VAL A C 1
ATOM 970 O O . VAL A 1 113 ? 9.320 -1.630 8.730 1.00 97.88 113 VAL A O 1
ATOM 973 N N . TYR A 1 114 ? 8.352 -1.992 6.722 1.00 96.75 114 TYR A N 1
ATOM 974 C CA . TYR A 1 114 ? 9.034 -0.925 5.993 1.00 96.75 114 TYR A CA 1
ATOM 975 C C . TYR A 1 114 ? 8.193 0.347 6.036 1.00 96.75 114 TYR A C 1
ATOM 977 O O . TYR A 1 114 ? 7.129 0.410 5.426 1.00 96.75 114 TYR A O 1
ATOM 985 N N . CYS A 1 115 ? 8.668 1.370 6.737 1.00 96.94 115 CYS A N 1
ATOM 986 C CA . CYS A 1 115 ? 8.056 2.692 6.750 1.00 96.94 115 CYS A CA 1
ATOM 987 C C . CYS A 1 115 ? 8.798 3.622 5.795 1.00 96.94 115 CYS A C 1
ATOM 989 O O . CYS A 1 115 ? 10.016 3.781 5.887 1.00 96.94 115 CYS A O 1
ATOM 991 N N . ILE A 1 116 ? 8.058 4.253 4.893 1.00 95.62 116 ILE A N 1
ATOM 992 C CA . ILE A 1 116 ? 8.583 5.175 3.893 1.00 95.62 116 ILE A CA 1
ATOM 993 C C . ILE A 1 116 ? 7.928 6.525 4.122 1.00 95.62 116 ILE A C 1
ATOM 995 O O . ILE A 1 116 ? 6.704 6.632 4.052 1.00 95.62 116 ILE A O 1
ATOM 999 N N . TYR A 1 117 ? 8.742 7.551 4.356 1.00 94.75 117 TYR A N 1
ATOM 1000 C CA . TYR A 1 117 ? 8.258 8.922 4.432 1.00 94.75 117 TYR A CA 1
ATOM 1001 C C . TYR A 1 117 ? 8.401 9.607 3.071 1.00 94.75 117 TYR A C 1
ATOM 1003 O O . TYR A 1 117 ? 9.519 9.856 2.601 1.00 94.75 117 TYR A O 1
ATOM 1011 N N . ASN A 1 118 ? 7.265 9.873 2.422 1.00 91.12 118 ASN A N 1
ATOM 1012 C CA . ASN A 1 118 ? 7.197 10.619 1.171 1.00 91.12 118 ASN A CA 1
ATOM 1013 C C . ASN A 1 118 ? 6.997 12.107 1.470 1.00 91.12 118 ASN A C 1
ATOM 1015 O O . ASN A 1 118 ? 5.963 12.490 2.008 1.00 91.12 118 ASN A O 1
ATOM 1019 N N . TYR A 1 119 ? 7.973 12.937 1.107 1.00 83.88 119 TYR A N 1
ATOM 1020 C CA . TYR A 1 119 ? 7.931 14.378 1.361 1.00 83.88 119 TYR A CA 1
ATOM 1021 C C . TYR A 1 119 ? 7.403 15.186 0.170 1.00 83.88 119 TYR A C 1
ATOM 1023 O O . TYR A 1 119 ? 6.797 16.236 0.357 1.00 83.88 119 TYR A O 1
ATOM 1031 N N . ALA A 1 120 ? 7.644 14.722 -1.059 1.00 73.62 120 ALA A N 1
ATOM 1032 C CA . ALA A 1 120 ? 7.488 15.560 -2.249 1.00 73.62 120 ALA A CA 1
ATOM 1033 C C . ALA A 1 120 ? 6.035 15.902 -2.601 1.00 73.62 120 ALA A C 1
ATOM 1035 O O . ALA A 1 120 ? 5.810 16.932 -3.233 1.00 73.62 120 ALA A O 1
ATOM 1036 N N . ASN A 1 121 ? 5.067 15.067 -2.212 1.00 67.88 121 ASN A N 1
ATOM 1037 C CA . ASN A 1 121 ? 3.675 15.243 -2.635 1.00 67.88 121 ASN A CA 1
ATOM 1038 C C . ASN A 1 121 ? 2.719 15.547 -1.478 1.00 67.88 121 ASN A C 1
ATOM 1040 O O . ASN A 1 121 ? 1.910 16.462 -1.587 1.00 67.88 121 ASN A O 1
ATOM 1044 N N . ASP A 1 122 ? 2.779 14.771 -0.398 1.00 73.38 122 ASP A N 1
ATOM 1045 C CA . ASP A 1 122 ? 1.699 14.714 0.593 1.00 73.38 122 ASP A CA 1
ATOM 1046 C C . ASP A 1 122 ? 2.183 14.550 2.040 1.00 73.38 122 ASP A C 1
ATOM 1048 O O . ASP A 1 122 ? 1.362 14.243 2.902 1.00 73.38 122 ASP A O 1
ATOM 1052 N N . LYS A 1 123 ? 3.493 14.712 2.303 1.00 90.19 123 LYS A N 1
ATOM 1053 C CA . LYS A 1 123 ? 4.137 14.466 3.610 1.00 90.19 123 LYS A CA 1
ATOM 1054 C C . LYS A 1 123 ? 3.495 13.286 4.338 1.00 90.19 123 LYS A C 1
ATOM 1056 O O . LYS A 1 123 ? 2.891 13.436 5.396 1.00 90.19 123 LYS A O 1
ATOM 1061 N N . THR A 1 124 ? 3.559 12.112 3.727 1.00 93.81 124 THR A N 1
ATOM 1062 C CA . THR A 1 124 ? 2.823 10.936 4.194 1.00 93.81 124 THR A CA 1
ATOM 1063 C C . THR A 1 124 ? 3.773 9.792 4.514 1.00 93.81 124 THR A C 1
ATOM 1065 O O . THR A 1 124 ? 4.707 9.497 3.762 1.00 93.81 124 THR A O 1
ATOM 1068 N N . TYR A 1 125 ? 3.515 9.120 5.632 1.00 96.00 125 TYR A N 1
ATOM 1069 C CA . TYR A 1 125 ? 4.142 7.852 5.975 1.00 96.00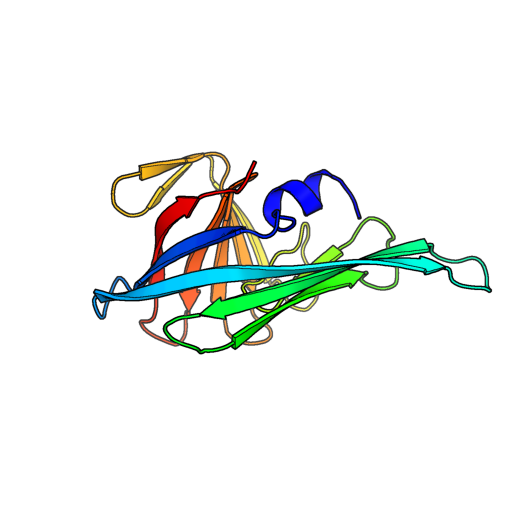 125 TYR A CA 1
ATOM 1070 C C . TYR A 1 125 ? 3.341 6.689 5.406 1.00 96.00 125 TYR A C 1
ATOM 1072 O O . TYR A 1 125 ? 2.135 6.572 5.633 1.00 96.00 125 TYR A O 1
ATOM 1080 N N . TYR A 1 126 ? 4.039 5.791 4.723 1.00 97.06 126 TYR A N 1
ATOM 1081 C CA . TYR A 1 126 ? 3.496 4.555 4.181 1.00 97.06 126 TYR A CA 1
ATOM 1082 C C . TYR A 1 126 ? 4.192 3.364 4.834 1.00 97.06 126 TYR A C 1
ATOM 1084 O O . TYR A 1 126 ? 5.408 3.217 4.717 1.00 97.06 126 TYR A O 1
ATOM 1092 N N . TYR A 1 127 ? 3.427 2.507 5.504 1.00 98.06 127 TYR A N 1
ATOM 1093 C CA . TYR A 1 127 ? 3.940 1.336 6.209 1.00 98.06 127 TYR A CA 1
ATOM 1094 C C . TYR A 1 127 ? 3.589 0.075 5.433 1.00 98.06 127 TYR A C 1
ATOM 1096 O O . TYR A 1 127 ? 2.414 -0.234 5.249 1.00 98.06 127 TYR A O 1
ATOM 1104 N N . TRP A 1 128 ? 4.599 -0.665 5.001 1.00 98.25 128 TRP A N 1
ATOM 1105 C CA . TRP A 1 128 ? 4.469 -1.806 4.108 1.00 98.25 128 TRP A CA 1
ATOM 1106 C C . TRP A 1 128 ? 4.953 -3.093 4.760 1.00 98.25 128 TRP A C 1
ATOM 1108 O O . TRP A 1 128 ? 5.960 -3.108 5.472 1.00 98.25 128 TRP A O 1
ATOM 1118 N N . VAL A 1 129 ? 4.256 -4.188 4.465 1.00 98.12 129 VAL A N 1
ATOM 1119 C CA . VAL A 1 129 ? 4.618 -5.537 4.902 1.00 98.12 129 VAL A CA 1
ATOM 1120 C C . VAL A 1 129 ? 4.651 -6.477 3.714 1.00 98.12 129 VAL A C 1
ATOM 1122 O O . VAL A 1 129 ? 3.755 -6.490 2.867 1.00 98.12 129 VAL A O 1
ATOM 1125 N N . LYS A 1 130 ? 5.698 -7.295 3.678 1.00 97.19 130 LYS A N 1
ATOM 1126 C CA . LYS A 1 130 ? 5.913 -8.296 2.643 1.00 97.19 130 LYS A CA 1
ATOM 1127 C C . LYS A 1 130 ? 4.722 -9.256 2.552 1.00 97.19 130 LYS A C 1
ATOM 1129 O O . LYS A 1 130 ? 4.255 -9.755 3.570 1.00 97.19 130 LYS A O 1
ATOM 1134 N N . HIS A 1 131 ? 4.261 -9.529 1.336 1.00 96.81 131 HIS A N 1
ATOM 1135 C CA . HIS A 1 131 ? 3.123 -10.394 1.001 1.00 96.81 131 HIS A CA 1
ATOM 1136 C C . HIS A 1 131 ? 1.764 -9.952 1.564 1.00 96.81 131 HIS A C 1
ATOM 1138 O O . HIS A 1 131 ? 0.789 -10.680 1.414 1.00 96.81 131 HIS A O 1
ATOM 1144 N N . ILE A 1 132 ? 1.680 -8.760 2.162 1.00 97.69 132 ILE A N 1
ATOM 1145 C CA . ILE A 1 132 ? 0.428 -8.175 2.657 1.00 97.69 132 ILE A CA 1
ATOM 1146 C C . ILE A 1 132 ? 0.151 -6.856 1.944 1.00 97.69 132 ILE A C 1
ATOM 1148 O O . ILE A 1 132 ? -0.964 -6.646 1.492 1.00 97.69 132 ILE A O 1
ATOM 1152 N N . GLY A 1 133 ? 1.149 -5.983 1.806 1.00 97.31 133 GLY A N 1
ATOM 1153 C CA . GLY A 1 133 ? 1.004 -4.671 1.177 1.00 97.31 133 GLY A CA 1
ATOM 1154 C C . GLY A 1 133 ? 1.014 -3.534 2.194 1.00 97.31 133 GLY A C 1
ATOM 1155 O O . GLY A 1 133 ? 1.717 -3.603 3.206 1.00 97.31 133 GLY A O 1
ATOM 1156 N N . LEU A 1 134 ? 0.273 -2.466 1.902 1.00 97.94 134 LEU A N 1
ATOM 1157 C CA . LEU A 1 134 ? 0.204 -1.267 2.734 1.00 97.94 134 LEU A CA 1
ATOM 1158 C C . LEU A 1 134 ? -0.646 -1.551 3.979 1.00 97.94 134 LEU A C 1
ATOM 1160 O O . LEU A 1 134 ? -1.837 -1.824 3.872 1.00 97.94 134 LEU A O 1
ATOM 1164 N N . ILE A 1 135 ? -0.060 -1.471 5.168 1.00 98.38 135 ILE A N 1
ATOM 1165 C CA . ILE A 1 135 ? -0.758 -1.750 6.433 1.00 98.38 135 ILE A CA 1
ATOM 1166 C C . ILE A 1 135 ? -1.188 -0.482 7.180 1.00 98.38 135 ILE A C 1
ATOM 1168 O O . ILE A 1 135 ? -2.076 -0.535 8.029 1.00 98.38 135 ILE A O 1
ATOM 1172 N N . LYS A 1 136 ? -0.559 0.659 6.880 1.00 97.75 136 LYS A N 1
ATOM 1173 C CA . LYS A 1 136 ? -0.895 1.959 7.469 1.00 97.75 136 LYS A CA 1
ATOM 1174 C C . LYS A 1 136 ? -0.486 3.105 6.541 1.00 97.75 136 LYS A C 1
ATOM 1176 O O . LYS A 1 136 ? 0.585 3.044 5.932 1.00 97.75 136 LYS A O 1
ATOM 1181 N N . LYS A 1 137 ? -1.311 4.153 6.484 1.00 95.81 137 LYS A N 1
ATOM 1182 C CA . LYS A 1 137 ? -1.021 5.437 5.827 1.00 95.81 137 LYS A CA 1
ATOM 1183 C C . LYS A 1 137 ? -1.316 6.582 6.796 1.00 95.81 137 LYS A C 1
ATOM 1185 O O . LYS A 1 137 ? -2.445 6.697 7.256 1.00 95.81 137 LYS A O 1
ATOM 1190 N N . GLU A 1 138 ? -0.328 7.426 7.068 1.00 95.19 138 GLU A N 1
ATOM 1191 C CA . GLU A 1 138 ? -0.448 8.566 7.989 1.00 95.19 138 GLU A CA 1
ATOM 1192 C C . GLU A 1 138 ? -0.026 9.855 7.287 1.00 95.19 138 GLU A C 1
ATOM 1194 O O . GLU A 1 138 ? 1.133 9.991 6.892 1.00 95.19 138 GLU A O 1
ATOM 1199 N N . ASN A 1 139 ? -0.967 10.782 7.118 1.00 91.56 139 ASN A N 1
ATOM 1200 C CA . ASN A 1 139 ? -0.688 12.107 6.577 1.00 91.56 139 ASN A CA 1
ATOM 1201 C C . ASN A 1 139 ? -0.202 13.020 7.714 1.00 91.56 139 ASN A C 1
ATOM 1203 O O . ASN A 1 139 ? -0.827 13.071 8.765 1.00 91.56 139 ASN A O 1
ATOM 1207 N N . VAL A 1 140 ? 0.916 13.722 7.531 1.00 89.81 140 VAL A N 1
ATOM 1208 C CA . VAL A 1 140 ? 1.476 14.607 8.570 1.00 89.81 140 VAL A CA 1
ATOM 1209 C C . VAL A 1 140 ? 0.701 15.916 8.691 1.00 89.81 140 VAL A C 1
ATOM 1211 O O . VAL A 1 140 ? 0.603 16.483 9.778 1.00 89.81 140 VAL A O 1
ATOM 1214 N N . ASP A 1 141 ? 0.172 16.413 7.576 1.00 88.31 141 ASP A N 1
ATOM 1215 C CA . ASP A 1 141 ? -0.497 17.710 7.503 1.00 88.31 141 ASP A CA 1
ATOM 1216 C C . ASP A 1 141 ? -2.018 17.601 7.771 1.00 88.31 141 ASP A C 1
ATOM 1218 O O . ASP A 1 141 ? -2.694 18.625 7.898 1.00 88.31 141 ASP A O 1
ATOM 1222 N N . SER A 1 142 ? -2.573 16.387 7.888 1.00 86.31 142 SER A N 1
ATOM 1223 C CA . SER A 1 142 ? -3.972 16.139 8.266 1.00 86.31 142 SER A CA 1
ATOM 1224 C C . SER A 1 142 ? -4.077 15.133 9.417 1.00 86.31 142 SER A C 1
ATOM 1226 O O . SER A 1 142 ? -3.123 14.447 9.758 1.00 86.31 142 SER A O 1
ATOM 1228 N N . SER A 1 143 ? -5.248 15.028 10.047 1.00 84.19 143 SER A N 1
ATOM 1229 C CA . SER A 1 143 ? -5.492 13.992 11.062 1.00 84.19 143 SER A CA 1
ATOM 1230 C C . SER A 1 143 ? -5.803 12.617 10.455 1.00 84.19 143 SER A C 1
ATOM 1232 O O . SER A 1 143 ? -6.134 11.692 11.187 1.00 84.19 143 SER A O 1
ATOM 1234 N N . GLU A 1 144 ? -5.774 12.488 9.130 1.00 88.62 144 GLU A N 1
ATOM 1235 C CA . GLU A 1 144 ? -6.166 11.274 8.418 1.00 88.62 144 GLU A CA 1
ATOM 1236 C C . GLU A 1 144 ? -5.118 10.171 8.611 1.00 88.62 144 GLU A C 1
ATOM 1238 O O . GLU A 1 144 ? -3.939 10.326 8.271 1.00 88.62 144 GLU A O 1
ATOM 1243 N N . ASN A 1 145 ? -5.555 9.036 9.154 1.00 94.56 145 ASN A N 1
ATOM 1244 C CA . ASN A 1 145 ? -4.673 7.929 9.487 1.00 94.56 145 ASN A CA 1
ATOM 1245 C C . ASN A 1 145 ? -5.384 6.593 9.265 1.00 94.56 145 ASN A C 1
ATOM 1247 O O . ASN A 1 145 ? -6.120 6.105 10.126 1.00 94.56 145 ASN A O 1
ATOM 1251 N N . TRP A 1 146 ? -5.130 6.003 8.100 1.00 97.00 146 TRP A N 1
ATOM 1252 C CA . TRP A 1 146 ? -5.739 4.756 7.654 1.00 97.00 146 TRP A CA 1
ATOM 1253 C C . TRP A 1 146 ? -4.974 3.556 8.186 1.00 97.00 146 TRP A C 1
ATOM 1255 O O . TRP A 1 146 ? -3.793 3.375 7.881 1.00 97.00 146 TRP A O 1
ATOM 1265 N N . LEU A 1 147 ? -5.671 2.704 8.930 1.00 98.19 147 LEU A N 1
ATOM 1266 C CA . LEU A 1 147 ? -5.140 1.487 9.531 1.00 98.19 147 LEU A CA 1
ATOM 1267 C C . LEU A 1 147 ? -5.773 0.260 8.878 1.00 98.19 147 LEU A C 1
ATOM 1269 O O . LEU A 1 147 ? -6.991 0.207 8.705 1.00 98.19 147 LEU A O 1
ATOM 1273 N N . LEU A 1 148 ? -4.962 -0.737 8.522 1.00 98.44 148 LEU A N 1
ATOM 1274 C CA . LEU A 1 148 ? -5.467 -1.987 7.963 1.00 98.44 148 LEU A CA 1
ATOM 1275 C C . LEU A 1 148 ? -6.275 -2.755 9.020 1.00 98.44 148 LEU A C 1
ATOM 1277 O O . LEU A 1 148 ? -5.757 -3.112 10.075 1.00 98.44 148 LEU A O 1
ATOM 1281 N N . LYS A 1 149 ? -7.551 -3.014 8.718 1.00 97.56 149 LYS A N 1
ATOM 1282 C CA . LYS A 1 149 ? -8.478 -3.824 9.525 1.00 97.56 149 LYS A CA 1
ATOM 1283 C C . LYS A 1 149 ? -8.459 -5.289 9.114 1.00 97.56 149 LYS A C 1
ATOM 1285 O O . LYS A 1 149 ? -8.565 -6.163 9.963 1.00 97.56 149 LYS A O 1
ATOM 1290 N N . SER A 1 150 ? -8.426 -5.554 7.811 1.00 97.56 150 SER A N 1
ATOM 1291 C CA . SER A 1 150 ? -8.412 -6.912 7.263 1.00 97.56 150 SER A CA 1
ATOM 1292 C C . SER A 1 150 ? -7.962 -6.895 5.810 1.00 97.56 150 SER A C 1
ATOM 1294 O O . SER A 1 150 ? -8.046 -5.864 5.142 1.00 97.56 150 SER A O 1
ATOM 1296 N N . TYR A 1 151 ? -7.505 -8.036 5.313 1.00 98.12 151 TYR A N 1
ATOM 1297 C CA . TYR A 1 151 ? -7.100 -8.199 3.925 1.00 98.12 151 TYR A CA 1
ATOM 1298 C C . TYR A 1 151 ? -7.335 -9.635 3.460 1.00 98.12 151 TYR A C 1
ATOM 1300 O O . TYR A 1 151 ? -7.491 -10.557 4.262 1.00 98.12 151 TYR A O 1
ATOM 1308 N N . HIS A 1 152 ? -7.332 -9.815 2.148 1.00 98.25 152 HIS A N 1
ATOM 1309 C CA . HIS A 1 152 ? -7.301 -11.109 1.493 1.00 98.25 152 HIS A CA 1
ATOM 1310 C C . HIS A 1 152 ? -6.400 -11.007 0.272 1.00 98.25 152 HIS A C 1
ATOM 1312 O O . HIS A 1 152 ? -6.589 -10.129 -0.569 1.00 98.25 152 HIS A O 1
ATOM 1318 N N . ILE A 1 153 ? -5.443 -11.923 0.170 1.00 97.88 153 ILE A N 1
ATOM 1319 C CA . ILE A 1 153 ? -4.626 -12.086 -1.026 1.00 97.88 153 ILE A CA 1
ATOM 1320 C C . ILE A 1 153 ? -5.181 -13.285 -1.787 1.00 97.88 153 ILE A C 1
ATOM 1322 O O . ILE A 1 153 ? -5.267 -14.380 -1.229 1.00 97.88 153 ILE A O 1
ATOM 1326 N N . ASN A 1 154 ? -5.600 -13.060 -3.031 1.00 95.62 154 ASN A N 1
ATOM 1327 C CA . ASN A 1 154 ? -6.158 -14.115 -3.873 1.00 95.62 154 ASN A CA 1
ATOM 1328 C C . ASN A 1 154 ? -5.044 -15.113 -4.246 1.00 95.62 154 ASN A C 1
ATOM 1330 O O . ASN A 1 154 ? -4.007 -14.683 -4.731 1.00 95.62 154 ASN A O 1
ATOM 1334 N N . ASN A 1 155 ? -5.209 -16.413 -4.003 1.00 81.81 155 ASN A N 1
ATOM 1335 C CA . ASN A 1 155 ? -4.162 -17.417 -4.274 1.00 81.81 155 ASN A CA 1
ATOM 1336 C C . ASN A 1 155 ? -4.343 -18.108 -5.625 1.00 81.81 155 ASN A C 1
ATOM 1338 O O . ASN A 1 155 ? -5.505 -18.411 -5.975 1.00 81.81 155 ASN A O 1
#

Sequence (155 aa):
MPKEFKDYVDFPVGSYWIYEDSVSGIKDSIYLYGRNLTIYECEHNYCNYEKLEQNFYSSYNNHLRAQSWLISDDTSFYVYSGYGYYAMRKNCNVEYIINYDSIKIIDEWYKNVYCIYNYANDKTYYYWVKHIGLIKKENVDSSENWLLKSYHINN

Radius of gyration: 15.56 Å; chains: 1; bounding box: 36×35×47 Å

Secondary structure (DSSP, 8-state):
--HHHHHHH---TT-EEEEEETTT--EEEEEEEEEEEEEEPPTTSS--EEEEEEEEEETTTEEEEEEEEE-TT-TT-EEEESSS-EESS--TTEEEEEEEEEEEETTEEEEEEEEEEE-SSS-EEEEEETTTEEEEEEESSSS-EEEEEEEE---